Protein AF-A0A534NGF0-F1 (afdb_monomer_lite)

Radius of gyration: 11.5 Å; chains: 1; bounding box: 30×20×24 Å

Foldseek 3Di:
DEAEPPKWFKDKQNHGDGMPPDPDDDDDDAAKIKIWTHDVVLRDIDIDIDGHDPPDDDYDYYYRDD

Sequence (66 aa):
MLLIRPWAKVEVDGQDVGVTPLNEPLMLAEGEHIVRLVNTDLGKDITRTVHITASGREVLKEILDE

Structure (mmCIF, N/CA/C/O backbone):
data_AF-A0A534NGF0-F1
#
_entry.id   AF-A0A534NGF0-F1
#
loop_
_atom_site.group_PDB
_atom_site.id
_atom_site.type_symbol
_atom_site.label_atom_id
_atom_site.label_alt_id
_atom_site.label_comp_id
_atom_site.label_asym_id
_atom_site.label_entity_id
_atom_site.label_seq_id
_atom_site.pdbx_PDB_ins_code
_atom_site.Cartn_x
_atom_site.Cartn_y
_atom_site.Cartn_z
_atom_site.occupancy
_atom_site.B_iso_or_equiv
_atom_site.auth_seq_id
_atom_site.auth_comp_id
_atom_site.auth_asym_id
_atom_site.auth_atom_id
_atom_site.pdbx_PDB_model_num
ATOM 1 N N . MET A 1 1 ? -5.418 7.452 1.072 1.00 89.75 1 MET A N 1
ATOM 2 C CA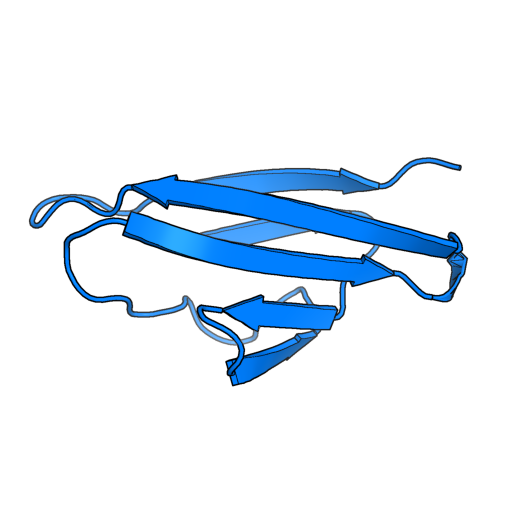 . MET A 1 1 ? -4.733 7.894 -0.172 1.00 89.75 1 MET A CA 1
ATOM 3 C C . MET A 1 1 ? -3.377 7.218 -0.238 1.00 89.75 1 MET A C 1
ATOM 5 O O . MET A 1 1 ? -2.712 7.160 0.788 1.00 89.75 1 MET A O 1
ATOM 9 N N . LEU A 1 2 ? -2.974 6.726 -1.409 1.00 93.50 2 LEU A N 1
ATOM 10 C CA . LEU A 1 2 ? -1.687 6.056 -1.603 1.00 93.50 2 LEU A CA 1
ATOM 11 C C . LEU A 1 2 ? -0.762 6.944 -2.435 1.00 93.50 2 LEU A C 1
ATOM 13 O O . LEU A 1 2 ? -1.131 7.365 -3.528 1.00 93.50 2 LEU A O 1
ATOM 17 N N . LEU A 1 3 ? 0.427 7.232 -1.913 1.00 95.44 3 LEU A N 1
ATOM 18 C CA . LEU A 1 3 ? 1.475 7.979 -2.606 1.00 95.44 3 LEU A CA 1
ATOM 19 C C . LEU A 1 3 ? 2.713 7.092 -2.692 1.00 95.44 3 LEU A C 1
ATOM 21 O O . LEU A 1 3 ? 3.574 7.122 -1.813 1.00 95.44 3 LEU A O 1
ATOM 25 N N . ILE A 1 4 ? 2.757 6.271 -3.735 1.00 96.81 4 ILE A N 1
ATOM 26 C CA . ILE A 1 4 ? 3.778 5.240 -3.921 1.00 96.81 4 ILE A CA 1
ATOM 27 C C . ILE A 1 4 ? 4.655 5.627 -5.101 1.00 96.81 4 ILE A C 1
ATOM 29 O O . ILE A 1 4 ? 4.141 6.058 -6.135 1.00 96.81 4 ILE A O 1
ATOM 33 N N . ARG A 1 5 ? 5.972 5.498 -4.942 1.00 96.06 5 ARG A N 1
ATOM 34 C CA . ARG A 1 5 ? 6.945 5.753 -6.011 1.00 96.06 5 ARG A CA 1
ATOM 35 C C . ARG A 1 5 ? 7.836 4.528 -6.235 1.00 96.06 5 ARG A C 1
ATOM 37 O O . ARG A 1 5 ? 8.200 3.911 -5.241 1.00 96.06 5 ARG A O 1
ATOM 44 N N . PRO A 1 6 ? 8.207 4.207 -7.488 1.00 95.44 6 PRO A N 1
ATOM 45 C CA . PRO A 1 6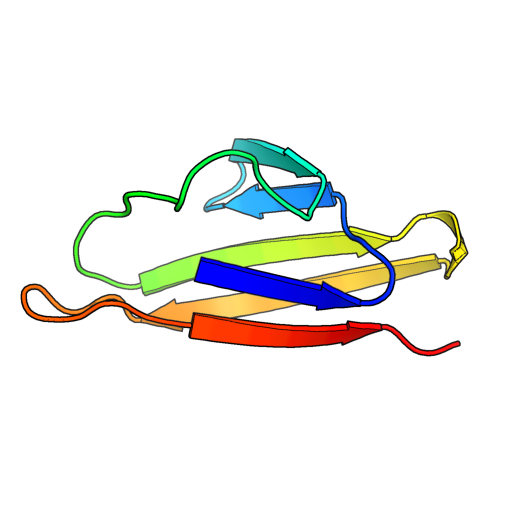 ? 7.736 4.848 -8.723 1.00 95.44 6 PRO A CA 1
ATOM 46 C C . PRO A 1 6 ? 6.272 4.504 -9.041 1.00 95.44 6 PRO A C 1
ATOM 48 O O . PRO A 1 6 ? 5.527 5.368 -9.490 1.00 95.44 6 PRO A O 1
ATOM 51 N N . TRP A 1 7 ? 5.852 3.279 -8.740 1.00 97.12 7 TRP A N 1
ATOM 52 C CA . TRP A 1 7 ? 4.478 2.789 -8.834 1.00 97.12 7 TRP A CA 1
ATOM 53 C C . TRP A 1 7 ? 4.364 1.479 -8.035 1.00 97.12 7 TRP A C 1
ATOM 55 O O . TRP A 1 7 ? 5.384 0.902 -7.666 1.00 97.12 7 TRP A O 1
ATOM 65 N N . ALA A 1 8 ? 3.157 0.989 -7.767 1.00 98.12 8 ALA A N 1
ATOM 66 C CA . ALA A 1 8 ? 2.930 -0.368 -7.278 1.00 98.12 8 ALA A CA 1
ATOM 67 C C . ALA A 1 8 ? 1.553 -0.883 -7.709 1.00 98.12 8 ALA A C 1
ATOM 69 O O . ALA A 1 8 ? 0.589 -0.114 -7.749 1.00 98.12 8 ALA A O 1
ATOM 70 N N . LYS A 1 9 ? 1.450 -2.188 -7.976 1.00 98.06 9 LYS A N 1
ATOM 71 C CA . LYS A 1 9 ? 0.189 -2.925 -7.885 1.00 98.06 9 LYS A CA 1
ATOM 72 C C . LYS A 1 9 ? -0.217 -2.983 -6.412 1.00 98.06 9 LYS A C 1
ATOM 74 O O . LYS A 1 9 ? 0.617 -3.264 -5.554 1.00 98.06 9 LYS A O 1
ATOM 79 N N . VAL A 1 10 ? -1.480 -2.694 -6.137 1.00 98.00 10 VAL A N 1
ATOM 80 C CA . VAL A 1 10 ? -2.046 -2.590 -4.795 1.00 98.00 10 VAL A CA 1
ATOM 81 C C . VAL A 1 10 ? -3.072 -3.696 -4.594 1.00 98.00 10 VAL A C 1
ATOM 83 O O . VAL A 1 10 ? -4.046 -3.779 -5.346 1.00 98.00 10 VAL A O 1
ATOM 86 N N . GLU A 1 11 ? -2.883 -4.482 -3.541 1.00 98.00 11 GLU A N 1
ATOM 87 C CA . GLU A 1 11 ? -3.931 -5.291 -2.918 1.00 98.00 11 GLU A CA 1
ATOM 88 C C . GLU A 1 11 ? -4.280 -4.698 -1.551 1.00 98.00 11 GLU A C 1
ATOM 90 O O . GLU A 1 11 ? -3.392 -4.253 -0.818 1.00 98.00 11 GLU A O 1
ATOM 95 N N . VAL A 1 12 ? -5.562 -4.714 -1.192 1.00 97.50 12 VAL A N 1
ATOM 96 C CA . VAL A 1 12 ? -6.031 -4.385 0.159 1.00 97.50 12 VAL A CA 1
ATOM 97 C C . VAL A 1 12 ? -6.853 -5.552 0.680 1.00 97.50 12 VAL A C 1
ATOM 99 O O . VAL A 1 12 ? -7.776 -5.998 0.006 1.00 97.50 12 VAL A O 1
ATOM 102 N N . ASP A 1 13 ? -6.479 -6.079 1.843 1.00 97.12 13 ASP A N 1
ATOM 103 C CA . ASP A 1 13 ? -7.083 -7.255 2.482 1.00 97.12 13 ASP A CA 1
ATOM 104 C C . ASP A 1 13 ? -7.159 -8.487 1.559 1.00 97.12 13 ASP A C 1
ATOM 106 O O . ASP A 1 13 ? -8.094 -9.283 1.617 1.00 97.12 13 ASP A O 1
ATOM 110 N N . GLY A 1 14 ? -6.160 -8.637 0.682 1.00 96.75 14 GLY A N 1
ATOM 111 C CA . GLY A 1 14 ? -6.090 -9.712 -0.316 1.00 96.75 14 GLY A CA 1
ATOM 112 C C . GLY A 1 14 ? -6.979 -9.504 -1.548 1.00 96.75 14 GLY A C 1
ATOM 113 O O . GLY A 1 14 ? -7.138 -10.422 -2.350 1.00 96.75 14 GLY A O 1
ATOM 114 N N . GLN A 1 15 ? -7.587 -8.324 -1.702 1.00 96.81 15 GLN A N 1
ATOM 115 C CA . GLN A 1 15 ? -8.347 -7.956 -2.891 1.00 96.81 15 GLN A CA 1
ATOM 116 C C . GLN A 1 15 ? -7.531 -7.023 -3.785 1.00 96.81 15 GLN A C 1
ATOM 118 O O . GLN A 1 15 ? -7.040 -5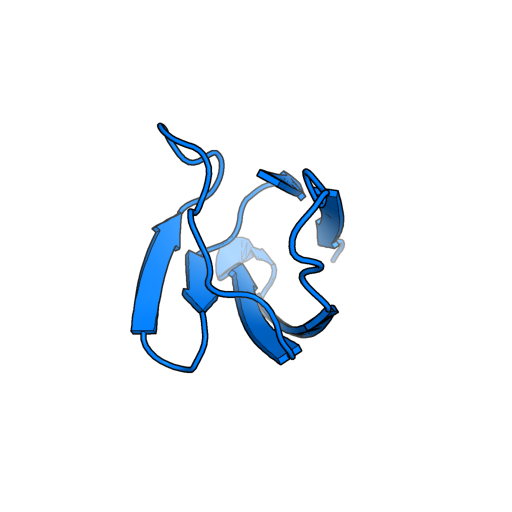.989 -3.334 1.00 96.81 15 GLN A O 1
ATOM 123 N N . ASP A 1 16 ? -7.439 -7.354 -5.073 1.00 96.62 16 ASP A N 1
ATOM 124 C CA . ASP A 1 16 ? -6.807 -6.502 -6.079 1.00 96.62 16 ASP A CA 1
ATOM 125 C C . ASP A 1 16 ? -7.566 -5.177 -6.236 1.00 96.62 16 ASP A C 1
ATOM 127 O O . ASP A 1 16 ? -8.759 -5.149 -6.544 1.00 96.62 16 ASP A O 1
ATOM 131 N N . VAL A 1 17 ? -6.852 -4.069 -6.040 1.00 95.50 17 VAL A N 1
ATOM 132 C CA . VAL A 1 17 ? -7.416 -2.714 -6.068 1.00 95.50 17 VAL A CA 1
ATOM 133 C C . VAL A 1 17 ? -7.015 -1.952 -7.327 1.00 95.50 17 VAL A C 1
ATOM 135 O O . VAL A 1 17 ? -7.798 -1.165 -7.857 1.00 95.50 17 VAL A O 1
ATOM 138 N N . GLY A 1 18 ? -5.797 -2.170 -7.822 1.00 96.31 18 GLY A N 1
ATOM 139 C CA . GLY A 1 18 ? -5.309 -1.522 -9.037 1.00 96.31 18 GLY A CA 1
ATOM 140 C C . GLY A 1 18 ? -3.824 -1.200 -8.979 1.00 96.31 18 GLY A C 1
ATOM 141 O O . GLY A 1 18 ? -3.066 -1.848 -8.264 1.00 96.31 18 GLY A O 1
ATOM 142 N N . VAL A 1 19 ? -3.403 -0.196 -9.747 1.00 97.25 19 VAL A N 1
ATOM 143 C CA . VAL A 1 19 ? -2.002 0.233 -9.853 1.00 97.25 19 VAL A CA 1
ATOM 144 C C . VAL A 1 19 ? -1.907 1.724 -9.547 1.00 97.25 19 VAL A C 1
ATOM 146 O O . VAL A 1 19 ? -2.707 2.509 -10.051 1.00 97.25 19 VAL A O 1
ATOM 149 N N . THR A 1 20 ? -0.954 2.129 -8.706 1.00 96.56 20 THR A N 1
ATOM 150 C CA . THR A 1 20 ? -0.757 3.546 -8.371 1.00 96.56 20 THR A CA 1
ATOM 151 C C . THR A 1 20 ? -0.092 4.326 -9.514 1.00 96.56 20 THR A C 1
ATOM 153 O O . THR A 1 20 ? 0.824 3.784 -10.132 1.00 96.56 20 THR A O 1
ATOM 156 N N . PRO A 1 21 ? -0.415 5.620 -9.705 1.00 95.75 21 PRO A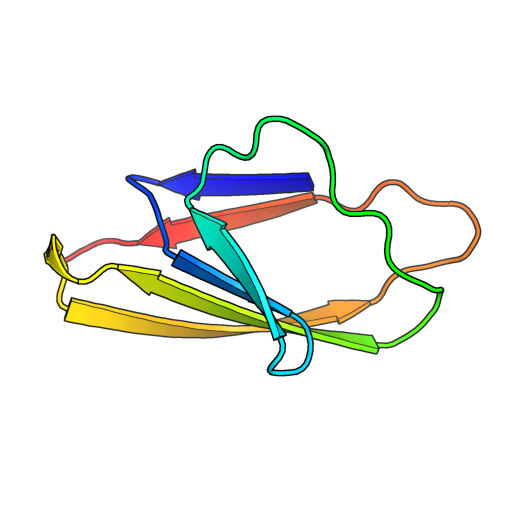 N 1
ATOM 157 C CA . PRO A 1 21 ? -1.404 6.395 -8.952 1.00 95.75 21 PRO A CA 1
ATOM 158 C C . PRO A 1 21 ? -2.841 5.969 -9.285 1.00 95.75 21 PRO A C 1
ATOM 160 O O . PRO A 1 21 ? -3.191 5.788 -10.445 1.00 95.75 21 PRO A O 1
ATOM 163 N N . LEU A 1 22 ? -3.669 5.807 -8.250 1.00 93.62 22 LEU A N 1
ATOM 164 C CA . LEU A 1 22 ? -5.075 5.435 -8.412 1.00 93.62 22 LEU A CA 1
ATOM 165 C C . LEU A 1 22 ? -5.895 6.652 -8.858 1.00 93.62 22 LEU A C 1
ATOM 167 O O . LEU A 1 22 ? -5.659 7.763 -8.382 1.00 93.62 22 LEU A O 1
ATOM 171 N N . ASN A 1 23 ? -6.884 6.426 -9.728 1.00 90.38 23 ASN A N 1
ATOM 172 C CA . ASN A 1 23 ? -7.773 7.484 -10.225 1.00 90.38 23 ASN A CA 1
ATOM 173 C C . ASN A 1 23 ? -8.648 8.085 -9.118 1.00 90.38 23 ASN A C 1
ATOM 175 O O . ASN A 1 23 ? -8.977 9.269 -9.160 1.00 90.38 23 ASN A O 1
ATOM 179 N N . GLU A 1 24 ? -9.005 7.275 -8.120 1.00 89.38 24 GLU A N 1
ATOM 180 C CA . GLU A 1 24 ? -9.835 7.678 -6.991 1.00 89.38 24 GLU A CA 1
ATOM 181 C C . GLU A 1 24 ? -9.209 7.227 -5.662 1.00 89.38 24 GLU A C 1
ATOM 183 O O . GLU A 1 24 ? -8.460 6.243 -5.616 1.00 89.38 24 GLU A O 1
ATOM 188 N N . PRO A 1 25 ? -9.478 7.938 -4.552 1.00 88.38 25 PRO A N 1
ATOM 189 C CA . PRO A 1 25 ? -9.089 7.477 -3.229 1.00 88.38 25 PRO A CA 1
ATOM 190 C C . PRO A 1 25 ? -9.780 6.158 -2.872 1.00 88.38 25 PRO A C 1
ATOM 192 O O . PRO A 1 25 ? -10.952 5.958 -3.172 1.00 88.38 25 PRO A O 1
ATOM 195 N N . LEU A 1 26 ? -9.079 5.306 -2.128 1.00 91.38 26 LEU A N 1
ATOM 196 C CA . LEU A 1 26 ? -9.682 4.115 -1.537 1.00 91.38 26 LEU A CA 1
ATOM 197 C C . LEU A 1 26 ? -10.581 4.493 -0.368 1.00 91.38 26 LEU A C 1
ATOM 199 O O . LEU A 1 26 ? -10.144 5.194 0.548 1.00 91.38 26 LEU A O 1
ATOM 203 N N . MET A 1 27 ? -11.818 4.006 -0.419 1.00 91.44 27 MET A N 1
ATOM 204 C CA . MET A 1 27 ? -12.756 4.042 0.694 1.00 91.44 27 MET A CA 1
ATOM 205 C C . MET A 1 27 ? -12.661 2.711 1.430 1.00 91.44 27 MET A C 1
ATOM 207 O O . MET A 1 27 ? -13.013 1.672 0.877 1.00 91.44 27 MET A O 1
ATOM 211 N N . LEU A 1 28 ? -12.149 2.756 2.654 1.00 91.88 28 LEU A N 1
ATOM 212 C CA . LEU A 1 28 ? -12.013 1.603 3.535 1.00 91.88 28 LEU A CA 1
ATOM 213 C C . LEU A 1 28 ? -12.885 1.824 4.770 1.00 91.88 28 LEU A C 1
ATOM 215 O O . LEU A 1 28 ? -13.168 2.969 5.133 1.00 91.88 28 LEU A O 1
ATOM 219 N N . ALA A 1 29 ? -13.335 0.728 5.376 1.00 92.19 29 ALA A N 1
ATOM 220 C CA . ALA A 1 29 ? -14.044 0.786 6.645 1.00 92.19 29 ALA A CA 1
ATOM 221 C C . ALA A 1 29 ? -13.104 1.278 7.759 1.00 92.19 29 ALA A C 1
ATOM 223 O O . ALA A 1 29 ? -11.891 1.351 7.586 1.00 92.19 29 ALA A O 1
ATOM 224 N N . GLU A 1 30 ? -13.664 1.641 8.910 1.00 94.25 30 GLU A N 1
ATOM 225 C CA . GLU A 1 3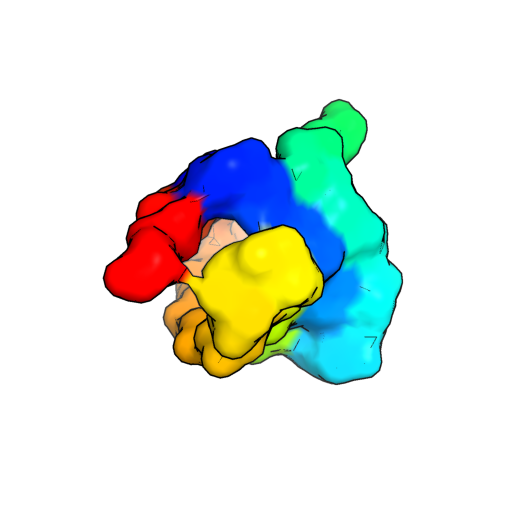0 ? -12.834 1.821 10.099 1.00 94.25 30 GLU A CA 1
ATOM 226 C C . GLU A 1 30 ? -12.232 0.477 10.534 1.00 94.25 30 GLU A C 1
ATOM 228 O O . GLU A 1 30 ? -12.884 -0.565 10.443 1.00 94.25 30 GLU A O 1
ATOM 233 N N . GLY A 1 31 ? -10.994 0.512 11.024 1.00 94.25 31 GLY A N 1
ATOM 234 C CA . GLY A 1 31 ? -10.270 -0.668 11.479 1.00 94.25 31 GLY A CA 1
ATOM 235 C C . GLY A 1 31 ? -8.906 -0.850 10.823 1.00 94.25 31 GLY A C 1
ATOM 236 O O . GLY A 1 31 ? -8.348 0.054 10.198 1.00 94.25 31 GLY A O 1
ATOM 237 N N . GLU A 1 32 ? -8.335 -2.032 11.030 1.00 95.62 32 GLU A N 1
ATOM 238 C CA . GLU A 1 32 ? -7.048 -2.414 10.456 1.00 95.62 32 GLU A CA 1
ATOM 239 C C . GLU A 1 32 ? -7.229 -3.015 9.065 1.00 95.62 32 GLU A C 1
ATOM 241 O O . GLU A 1 32 ? -8.051 -3.908 8.870 1.00 95.62 32 GLU A O 1
ATOM 246 N N . HIS A 1 33 ? -6.407 -2.553 8.127 1.00 96.38 33 HIS A N 1
ATOM 247 C CA . HIS A 1 33 ? -6.359 -3.053 6.760 1.00 96.38 33 HIS A CA 1
ATOM 248 C C . HIS A 1 33 ? -4.930 -3.427 6.381 1.00 96.38 33 HIS A C 1
ATOM 250 O O . HIS A 1 33 ? -3.970 -2.727 6.723 1.00 96.38 33 HIS A O 1
ATOM 256 N N . ILE A 1 34 ? -4.786 -4.519 5.640 1.00 97.88 34 ILE A N 1
ATOM 257 C CA . ILE A 1 34 ? -3.502 -4.994 5.129 1.00 97.88 34 ILE A CA 1
ATOM 258 C C . ILE A 1 34 ? -3.358 -4.521 3.688 1.00 97.88 34 ILE A C 1
ATOM 260 O O . ILE A 1 34 ? -4.093 -4.952 2.808 1.00 97.88 34 ILE A O 1
ATOM 264 N N . VAL A 1 35 ? -2.381 -3.660 3.431 1.00 97.88 35 VAL A N 1
ATOM 265 C CA . VAL A 1 35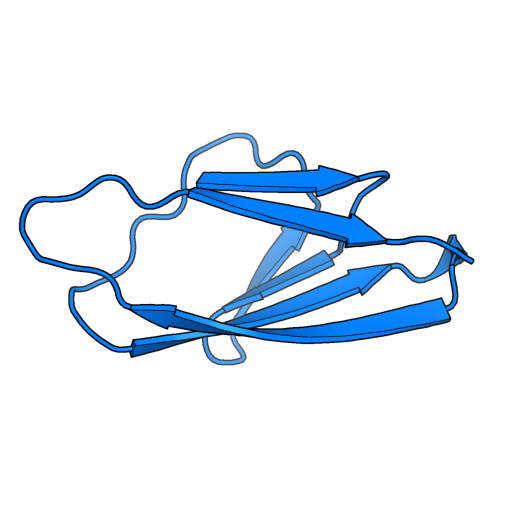 ? -2.056 -3.155 2.097 1.00 97.88 35 VAL A CA 1
ATOM 266 C C . VAL A 1 35 ? -0.790 -3.840 1.604 1.00 97.88 35 VAL A C 1
ATOM 268 O O . VAL A 1 35 ? 0.282 -3.672 2.189 1.00 97.88 35 VAL A O 1
ATOM 271 N N . ARG A 1 36 ? -0.893 -4.584 0.506 1.00 98.25 36 ARG A N 1
ATOM 272 C CA . ARG A 1 36 ? 0.253 -5.172 -0.188 1.00 98.25 36 ARG A CA 1
ATOM 273 C C . ARG A 1 36 ? 0.573 -4.356 -1.434 1.00 98.25 36 ARG A C 1
ATOM 275 O O . ARG A 1 36 ? -0.312 -4.022 -2.219 1.00 98.25 36 ARG A O 1
ATOM 282 N N . LEU A 1 37 ? 1.848 -4.022 -1.590 1.00 98.31 37 LEU A N 1
ATOM 283 C CA . LEU A 1 37 ? 2.381 -3.194 -2.662 1.00 98.31 37 LEU A CA 1
ATOM 284 C C . LEU A 1 37 ? 3.438 -3.994 -3.414 1.00 98.31 37 LEU A C 1
ATOM 286 O O . LEU A 1 37 ? 4.466 -4.364 -2.843 1.00 98.31 37 LEU A O 1
ATOM 290 N N . VAL A 1 38 ? 3.191 -4.230 -4.698 1.00 98.31 38 VAL A N 1
ATOM 291 C CA . VAL A 1 38 ? 4.087 -4.996 -5.564 1.00 98.31 38 VAL A CA 1
ATOM 292 C C . VAL A 1 38 ? 4.579 -4.110 -6.699 1.00 98.31 38 VAL A C 1
ATOM 294 O O . VAL A 1 38 ? 3.778 -3.580 -7.466 1.00 98.31 38 VAL A O 1
ATOM 297 N N . ASN A 1 39 ? 5.893 -3.972 -6.838 1.00 98.25 39 ASN A N 1
ATOM 298 C CA . ASN A 1 39 ? 6.517 -3.368 -8.009 1.00 98.25 39 ASN A CA 1
ATOM 299 C C . ASN A 1 39 ? 7.407 -4.413 -8.677 1.00 98.25 39 ASN A C 1
ATOM 301 O O . ASN A 1 39 ? 8.447 -4.796 -8.142 1.00 98.25 39 ASN A O 1
ATOM 305 N N . THR A 1 40 ? 6.982 -4.882 -9.846 1.00 96.69 40 THR A N 1
ATOM 306 C CA . THR A 1 40 ? 7.680 -5.942 -10.578 1.00 96.69 40 THR A CA 1
ATOM 307 C C . THR A 1 40 ? 8.985 -5.470 -11.205 1.00 96.69 40 THR A C 1
ATOM 309 O O . THR A 1 40 ? 9.908 -6.270 -11.308 1.00 96.69 40 THR A O 1
ATOM 312 N N . ASP A 1 41 ? 9.085 -4.192 -11.577 1.00 96.88 41 ASP A N 1
ATOM 313 C CA . ASP A 1 41 ? 10.285 -3.625 -12.205 1.00 96.88 41 ASP A CA 1
ATOM 314 C C . ASP A 1 41 ? 11.452 -3.586 -11.212 1.00 96.88 41 ASP A C 1
ATOM 316 O O . ASP A 1 41 ? 12.597 -3.837 -11.576 1.00 96.88 41 ASP A O 1
ATOM 320 N N . LEU A 1 42 ? 11.139 -3.321 -9.941 1.00 96.81 42 LEU A N 1
ATOM 321 C CA . LEU A 1 42 ? 12.094 -3.283 -8.832 1.00 96.81 42 LEU A CA 1
ATOM 322 C C . LEU A 1 42 ? 12.181 -4.610 -8.059 1.00 96.81 42 LEU A C 1
ATOM 324 O O . LEU A 1 42 ? 12.910 -4.705 -7.073 1.00 96.81 42 LEU A O 1
ATOM 328 N N . GLY A 1 43 ? 11.392 -5.622 -8.439 1.00 96.81 43 GLY A N 1
ATOM 329 C CA . GLY A 1 43 ? 11.303 -6.892 -7.711 1.00 96.81 43 GLY A CA 1
ATOM 330 C C . GLY A 1 43 ? 10.860 -6.745 -6.247 1.00 96.81 43 GLY A C 1
ATOM 331 O O . GLY A 1 43 ? 11.257 -7.550 -5.404 1.00 96.81 43 GLY A O 1
ATOM 332 N N . LYS A 1 44 ? 10.074 -5.711 -5.918 1.00 97.62 44 LYS A N 1
ATOM 333 C CA . LYS A 1 44 ? 9.609 -5.441 -4.551 1.00 97.62 44 LYS A CA 1
ATOM 334 C C . LYS A 1 44 ? 8.210 -5.983 -4.317 1.00 97.62 44 LYS A C 1
ATOM 336 O O . LYS A 1 44 ? 7.308 -5.788 -5.128 1.00 97.62 44 LYS A O 1
ATOM 341 N N . ASP A 1 45 ? 8.036 -6.580 -3.148 1.00 97.62 45 ASP A N 1
ATOM 342 C CA . ASP A 1 45 ? 6.760 -7.030 -2.607 1.00 97.62 45 ASP A CA 1
ATOM 343 C C . ASP A 1 45 ? 6.768 -6.723 -1.110 1.00 97.62 45 ASP A C 1
ATOM 345 O O . ASP A 1 45 ? 7.513 -7.334 -0.340 1.00 97.62 45 ASP A O 1
ATOM 349 N N . ILE A 1 46 ? 6.023 -5.694 -0.714 1.00 97.19 46 ILE A N 1
ATOM 350 C CA . ILE A 1 46 ? 5.963 -5.246 0.674 1.00 97.19 46 ILE A CA 1
ATOM 351 C C . ILE A 1 46 ? 4.525 -5.235 1.163 1.00 97.19 46 ILE A C 1
ATOM 353 O O . ILE A 1 46 ? 3.591 -4.934 0.425 1.00 97.19 46 ILE A O 1
ATOM 357 N N . THR A 1 47 ? 4.356 -5.521 2.449 1.00 97.81 47 THR A N 1
ATOM 358 C CA . THR A 1 47 ? 3.065 -5.443 3.130 1.00 97.81 47 THR A CA 1
ATOM 359 C C . THR A 1 47 ? 3.127 -4.388 4.230 1.00 97.81 47 THR A C 1
ATOM 361 O O . THR A 1 47 ? 4.145 -4.240 4.920 1.00 97.81 47 THR A O 1
ATOM 364 N N . ARG A 1 48 ? 2.047 -3.622 4.370 1.00 97.00 48 ARG A N 1
ATOM 365 C CA . ARG A 1 48 ? 1.854 -2.591 5.390 1.00 97.00 48 ARG A CA 1
ATOM 366 C C . ARG A 1 48 ? 0.488 -2.757 6.029 1.00 97.00 48 ARG A C 1
ATOM 368 O O . ARG A 1 48 ? -0.505 -2.891 5.326 1.00 97.00 48 ARG A O 1
ATOM 375 N N . THR A 1 49 ? 0.442 -2.680 7.350 1.00 96.38 49 THR A N 1
ATOM 376 C CA . THR A 1 49 ? -0.819 -2.528 8.074 1.00 96.38 49 THR A CA 1
ATOM 377 C C . THR A 1 49 ? -1.117 -1.043 8.206 1.00 96.38 49 THR A C 1
ATOM 379 O O . THR A 1 49 ? -0.254 -0.275 8.635 1.00 96.38 49 THR A O 1
ATOM 382 N N . VAL A 1 50 ? -2.322 -0.633 7.825 1.00 94.25 50 VAL A N 1
ATOM 383 C CA . VAL A 1 50 ? -2.826 0.729 8.029 1.00 94.25 50 VAL A CA 1
ATOM 384 C C . VAL A 1 50 ? -4.031 0.680 8.957 1.00 94.25 50 VAL A C 1
ATOM 386 O O . VAL A 1 50 ? -4.827 -0.253 8.894 1.00 94.25 50 VAL A O 1
ATOM 389 N N . HIS A 1 51 ? -4.163 1.684 9.821 1.00 93.75 51 HIS A N 1
ATOM 390 C CA . HIS A 1 51 ? -5.279 1.790 10.753 1.00 93.75 51 HIS A CA 1
ATOM 391 C C . HIS A 1 51 ? -6.163 2.967 10.346 1.00 93.75 51 HIS A C 1
ATOM 393 O O . HIS A 1 51 ? -5.734 4.119 10.392 1.00 93.75 51 HIS A O 1
ATOM 399 N N . ILE A 1 52 ? -7.387 2.676 9.918 1.00 93.44 52 ILE A N 1
ATOM 400 C CA . ILE A 1 52 ? -8.356 3.665 9.458 1.00 93.44 52 ILE A CA 1
ATOM 401 C C . ILE A 1 52 ? -9.274 4.026 10.622 1.00 93.44 52 ILE A C 1
ATOM 403 O O . ILE A 1 52 ? -9.888 3.161 11.241 1.00 93.44 52 ILE A O 1
ATOM 407 N N . THR A 1 53 ? -9.379 5.319 10.915 1.00 90.62 53 THR A N 1
ATOM 408 C CA . THR A 1 53 ? -10.280 5.838 11.952 1.00 90.62 53 THR A CA 1
ATOM 409 C C . THR A 1 53 ? -11.522 6.459 11.313 1.00 90.62 53 THR A C 1
ATOM 411 O O . THR A 1 53 ? -11.436 7.023 10.221 1.00 90.62 53 THR A O 1
ATOM 414 N N . ALA A 1 54 ? -12.668 6.412 12.006 1.00 80.31 54 ALA A N 1
ATOM 415 C CA . ALA A 1 54 ? -13.963 6.932 11.535 1.00 80.31 54 ALA A CA 1
ATOM 416 C C . ALA A 1 54 ? -13.943 8.392 11.040 1.00 80.31 54 ALA A C 1
ATOM 418 O O . ALA A 1 54 ? -14.820 8.821 10.292 1.00 80.31 54 ALA A O 1
ATOM 419 N N . SER A 1 55 ? -12.960 9.174 11.484 1.00 74.19 55 SER A N 1
ATOM 420 C CA . SER A 1 55 ? -12.930 10.629 11.334 1.00 74.19 55 SER A CA 1
ATOM 421 C C . SER A 1 55 ? -11.894 11.120 10.316 1.00 74.19 55 SER A C 1
ATOM 423 O O . SER A 1 55 ? -11.758 12.330 10.133 1.00 74.19 55 SER A O 1
ATOM 425 N N . GLY A 1 56 ? -11.108 10.222 9.710 1.00 71.56 56 GLY A N 1
ATOM 426 C CA . GLY A 1 56 ? -9.818 10.583 9.119 1.00 71.56 56 GLY A CA 1
ATOM 427 C C . GLY A 1 56 ? -9.629 10.214 7.651 1.00 71.56 56 GLY A C 1
ATOM 428 O O . GLY A 1 56 ? -10.065 9.171 7.172 1.00 71.56 56 GLY A O 1
ATOM 429 N N . ARG A 1 57 ? -8.887 11.068 6.934 1.00 83.19 57 ARG A N 1
ATOM 430 C CA . ARG A 1 57 ? -8.276 10.731 5.644 1.00 83.19 57 ARG A CA 1
ATOM 431 C C . ARG A 1 57 ? -6.841 10.281 5.892 1.00 83.19 57 ARG A C 1
ATOM 433 O O . ARG A 1 57 ? -5.961 11.119 6.059 1.00 83.19 57 ARG A O 1
ATOM 440 N N . GLU A 1 58 ? -6.600 8.981 5.814 1.00 90.88 58 GLU A N 1
ATOM 441 C CA . GLU A 1 58 ? -5.254 8.433 5.978 1.00 90.88 58 GLU A CA 1
ATOM 442 C C . GLU A 1 58 ? -4.438 8.517 4.680 1.00 90.88 58 GLU A C 1
ATOM 444 O O . GLU A 1 58 ? -4.968 8.406 3.562 1.00 90.88 58 GLU A O 1
ATOM 449 N N . VAL A 1 59 ? -3.126 8.720 4.814 1.00 92.44 59 VAL A N 1
ATOM 450 C CA . VAL A 1 59 ? -2.183 8.767 3.689 1.00 92.44 59 VAL A CA 1
ATOM 451 C C . VAL A 1 59 ? -1.040 7.793 3.938 1.00 92.44 59 VAL A C 1
ATOM 453 O O . VAL A 1 59 ? -0.206 8.032 4.805 1.00 92.44 59 VAL A O 1
ATOM 456 N N . LEU A 1 60 ? -0.955 6.746 3.118 1.00 93.38 60 LEU A N 1
ATOM 457 C CA . LEU A 1 60 ? 0.204 5.861 3.082 1.00 93.38 60 LEU A CA 1
ATOM 458 C C . LEU A 1 60 ? 1.175 6.365 2.014 1.00 93.38 60 LEU A C 1
ATOM 460 O O . LEU A 1 60 ? 0.803 6.517 0.846 1.00 93.38 60 LEU A O 1
ATOM 464 N N . LYS A 1 61 ? 2.412 6.643 2.426 1.00 95.56 61 LYS A N 1
ATOM 465 C CA . LYS A 1 61 ? 3.504 7.047 1.540 1.00 95.56 61 LYS A CA 1
ATOM 466 C C . LYS A 1 61 ? 4.582 5.977 1.583 1.00 95.56 61 LYS A C 1
ATOM 468 O O . LYS A 1 61 ? 5.066 5.677 2.666 1.00 95.56 61 LYS A O 1
ATOM 473 N N . GLU A 1 62 ? 4.985 5.466 0.429 1.00 96.50 62 GLU A N 1
ATOM 474 C CA . GLU A 1 62 ? 6.113 4.535 0.328 1.00 96.50 62 GLU A CA 1
ATOM 475 C C . GLU A 1 62 ? 6.986 4.904 -0.870 1.00 96.50 62 GLU A C 1
ATOM 477 O O . GLU A 1 62 ? 6.506 5.354 -1.917 1.00 96.50 62 GLU A O 1
ATOM 482 N N . ILE A 1 63 ? 8.287 4.713 -0.695 1.00 95.31 63 ILE A N 1
ATOM 483 C CA . ILE A 1 63 ? 9.281 4.801 -1.757 1.00 95.31 63 ILE A CA 1
ATOM 484 C C . ILE A 1 63 ? 9.831 3.390 -1.900 1.00 95.31 63 ILE A C 1
ATOM 486 O O . ILE A 1 63 ? 10.305 2.801 -0.932 1.00 95.31 63 ILE A O 1
ATOM 490 N N . LEU A 1 64 ? 9.665 2.832 -3.090 1.00 92.62 64 LEU A N 1
ATOM 491 C CA . LEU A 1 64 ? 10.238 1.558 -3.469 1.00 92.62 64 LEU A CA 1
ATOM 492 C C . LEU A 1 64 ? 11.543 1.879 -4.193 1.00 92.62 64 LEU A C 1
ATOM 494 O O . LEU A 1 64 ? 11.523 2.464 -5.275 1.00 92.62 64 LEU A O 1
ATOM 498 N N . ASP A 1 65 ? 12.655 1.542 -3.556 1.00 89.75 65 ASP A N 1
ATOM 499 C CA . ASP A 1 65 ? 14.016 1.720 -4.070 1.00 89.75 65 ASP A CA 1
ATOM 500 C C . ASP A 1 65 ? 14.608 0.355 -4.461 1.00 89.75 65 ASP A C 1
ATOM 502 O O . ASP A 1 65 ? 14.078 -0.667 -4.036 1.00 89.75 65 ASP A O 1
ATOM 506 N N . GLU A 1 66 ? 15.675 0.316 -5.266 1.00 72.19 66 GLU A N 1
ATOM 507 C CA . GLU A 1 66 ? 16.366 -0.923 -5.691 1.00 72.19 66 GLU A CA 1
ATOM 508 C C . GLU A 1 66 ? 17.023 -1.680 -4.522 1.00 72.19 66 GLU A C 1
ATOM 510 O O . GLU A 1 66 ? 17.712 -1.057 -3.685 1.00 72.19 66 GLU A O 1
#

Secondary structure (DSSP, 8-state):
-EEEES--EEEETTEEEEESSPSS-----SEEEEEEEEETTTTEEEEEEEEE-TT----EEEE---

pLDDT: mean 93.81, std 5.78, range [71.56, 98.31]